Protein AF-A0A932PSM6-F1 (afdb_monomer)

Foldseek 3Di:
DPDPDDDPVNVVVCVVPDDDDDAQADFLLQLQCQLVVHDSPDPVSVVVVVVVCVVPVDRCCLLEPDDLVVCVPVPDVSSSLLSVCRRVVVWDWACDDDPGHIDTGSDDDDPDDDPDDPPDDD

Secondary structure (DSSP, 8-state):
--SS---HHHHHHGGGS-PPPP-----HHHHHHHHHT--TTSHHHHHHHHHHHHHHS-HHHHHHTS-HHHHBTTB-HHHHHHHHHHHHT--EEEPP-TTPPPEEESS---------------

Sequence (122 aa):
DALADRSVEQAAKASGVTRPPFKKLVQLSQIISEAFGKGEASQFVKDRYHKIIADFGNEYALLVDTPLKELEGRLDPRIVEGLRRVREGTIHIEPGYDGEYGNVSVFVAAPASAPAAQIRLF

Solvent-accessible surface area (backbone atoms only — not comparable to full-atom values): 7829 Å² total; per-residue (Å²): 143,80,89,79,77,74,50,74,68,57,55,56,65,48,67,81,50,87,74,80,85,87,82,69,81,76,59,68,41,52,40,46,9,65,58,69,75,49,58,54,89,34,67,70,29,48,56,52,45,53,50,50,31,70,76,66,70,43,67,65,46,61,58,72,68,56,59,67,75,74,38,57,88,76,48,59,69,57,45,53,50,36,44,49,30,37,65,72,60,70,44,50,70,48,81,48,58,99,90,45,80,49,52,75,35,74,65,83,71,73,83,74,75,75,82,78,76,81,77,86,77,132

Radius of gyration: 19.62 Å; Cα contacts (8 Å, |Δi|>4): 96; chains: 1; bounding box: 52×36×62 Å

Mean predicted aligned error: 9.97 Å

Structure (mmCIF, N/CA/C/O backbone):
data_AF-A0A932PSM6-F1
#
_entry.id   AF-A0A932PSM6-F1
#
loop_
_atom_site.group_PDB
_atom_site.id
_atom_site.type_symbol
_atom_site.label_atom_id
_atom_site.label_alt_id
_atom_site.label_comp_id
_atom_site.label_asym_id
_atom_site.label_entity_id
_atom_site.label_seq_id
_atom_site.pdbx_PDB_ins_code
_atom_site.Cartn_x
_atom_site.Cartn_y
_atom_site.Cartn_z
_atom_site.occupancy
_atom_site.B_iso_or_equiv
_atom_site.auth_seq_id
_atom_site.auth_comp_id
_atom_site.auth_asym_id
_atom_site.auth_atom_id
_atom_site.pdbx_PDB_model_num
ATOM 1 N N . ASP A 1 1 ? 34.017 -15.825 -2.832 1.00 52.78 1 ASP A N 1
ATOM 2 C CA . ASP A 1 1 ? 33.821 -14.384 -3.098 1.00 52.78 1 ASP A CA 1
ATOM 3 C C . ASP A 1 1 ? 33.634 -13.998 -4.570 1.00 52.78 1 ASP A C 1
ATOM 5 O O . ASP A 1 1 ? 34.141 -12.970 -4.974 1.00 52.78 1 ASP A O 1
ATOM 9 N N . ALA A 1 2 ? 32.880 -14.738 -5.400 1.00 57.62 2 ALA A N 1
ATOM 10 C CA . ALA A 1 2 ? 32.722 -14.351 -6.818 1.00 57.62 2 ALA A CA 1
ATOM 11 C C . ALA A 1 2 ? 31.361 -14.732 -7.438 1.00 57.62 2 ALA A C 1
ATOM 13 O O . ALA A 1 2 ? 31.299 -15.134 -8.595 1.00 57.62 2 ALA A O 1
ATOM 14 N N . LEU A 1 3 ? 30.264 -14.659 -6.671 1.00 55.03 3 LEU A N 1
ATOM 15 C CA . LEU A 1 3 ? 28.919 -14.990 -7.184 1.00 55.03 3 LEU A CA 1
ATOM 16 C C . LEU A 1 3 ? 28.075 -13.768 -7.597 1.00 55.03 3 LEU A C 1
ATOM 18 O O . LEU A 1 3 ? 27.045 -13.957 -8.237 1.00 55.03 3 LEU A O 1
ATOM 22 N N . ALA A 1 4 ? 28.478 -12.541 -7.244 1.00 68.94 4 ALA A N 1
ATOM 23 C CA . ALA A 1 4 ? 27.641 -11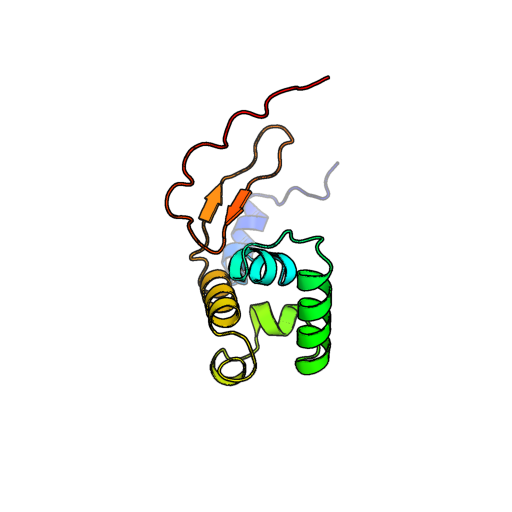.344 -7.414 1.00 68.94 4 ALA A CA 1
ATOM 24 C C . ALA A 1 4 ? 28.156 -10.329 -8.453 1.00 68.94 4 ALA A C 1
ATOM 26 O O . ALA A 1 4 ? 27.380 -9.491 -8.917 1.00 68.94 4 ALA A O 1
ATOM 27 N N . ASP A 1 5 ? 29.422 -10.413 -8.867 1.00 76.00 5 ASP A N 1
ATOM 28 C CA . ASP A 1 5 ? 30.004 -9.440 -9.791 1.00 76.00 5 ASP A CA 1
ATOM 29 C C . ASP A 1 5 ? 29.780 -9.858 -11.244 1.00 76.00 5 ASP A C 1
ATOM 31 O O . ASP A 1 5 ? 30.454 -10.733 -11.788 1.00 76.00 5 ASP A O 1
ATOM 35 N N . ARG A 1 6 ? 28.828 -9.194 -11.905 1.00 70.50 6 ARG A N 1
ATOM 36 C CA . ARG A 1 6 ? 28.734 -9.228 -13.369 1.00 70.50 6 ARG A CA 1
ATOM 37 C C . ARG A 1 6 ? 29.890 -8.412 -13.953 1.00 70.50 6 ARG A C 1
ATOM 39 O O . ARG A 1 6 ? 30.063 -7.248 -13.588 1.00 70.50 6 ARG A O 1
ATOM 46 N N . SER A 1 7 ? 30.656 -8.974 -14.886 1.00 78.94 7 SER A N 1
ATOM 47 C CA . SER A 1 7 ? 31.690 -8.189 -15.570 1.00 78.94 7 SER A CA 1
ATOM 48 C C . SER A 1 7 ? 31.054 -7.108 -16.454 1.00 78.94 7 SER A C 1
ATOM 50 O O . SER A 1 7 ? 29.913 -7.237 -16.911 1.00 78.94 7 SER A O 1
ATOM 52 N N . VAL A 1 8 ? 31.790 -6.027 -16.720 1.00 69.75 8 VAL A N 1
ATOM 53 C CA . VAL A 1 8 ? 31.321 -4.919 -17.573 1.00 69.75 8 VAL A CA 1
ATOM 54 C C . VAL A 1 8 ? 30.946 -5.426 -18.976 1.00 69.75 8 VAL A C 1
ATOM 56 O O . VAL A 1 8 ? 29.938 -5.003 -19.539 1.00 69.75 8 VAL A O 1
ATOM 59 N N . GLU A 1 9 ? 31.674 -6.418 -19.498 1.00 68.56 9 GLU A N 1
ATOM 60 C CA . GLU A 1 9 ? 31.348 -7.100 -20.758 1.00 68.56 9 GLU A CA 1
ATOM 61 C C . GLU A 1 9 ? 30.065 -7.941 -20.689 1.00 68.56 9 GLU A C 1
ATOM 63 O O . GLU A 1 9 ? 29.288 -7.957 -21.643 1.00 68.56 9 GLU A O 1
ATOM 68 N N . GLN A 1 10 ? 29.808 -8.638 -19.578 1.00 69.12 10 GLN A N 1
ATOM 69 C CA . GLN A 1 10 ? 28.575 -9.413 -19.389 1.00 69.12 10 GLN A CA 1
ATOM 70 C C . GLN A 1 10 ? 27.354 -8.493 -19.246 1.00 69.12 10 GLN A C 1
ATOM 72 O O . GLN A 1 10 ? 26.293 -8.768 -19.809 1.00 69.12 10 GLN A O 1
ATOM 77 N N . ALA A 1 11 ? 27.513 -7.364 -18.548 1.00 66.44 11 ALA A N 1
ATOM 78 C CA . ALA A 1 11 ? 26.500 -6.318 -18.453 1.00 66.44 11 ALA A CA 1
ATOM 79 C C . ALA A 1 11 ? 26.190 -5.686 -19.819 1.00 66.44 11 ALA A C 1
ATOM 81 O O . ALA A 1 11 ? 25.022 -5.430 -20.116 1.00 66.44 11 ALA A O 1
ATOM 82 N N . ALA A 1 12 ? 27.219 -5.475 -20.645 1.00 65.00 12 ALA A N 1
ATOM 83 C CA . ALA A 1 12 ? 27.086 -4.968 -22.005 1.00 65.00 12 ALA A CA 1
ATOM 84 C C . ALA A 1 12 ? 26.447 -6.000 -22.951 1.00 65.00 12 ALA A C 1
ATOM 86 O O . ALA A 1 12 ? 25.563 -5.638 -23.720 1.00 65.00 12 ALA A O 1
ATOM 87 N N . LYS A 1 13 ? 26.776 -7.296 -22.858 1.00 63.72 13 LYS A N 1
ATOM 88 C CA . LYS A 1 13 ? 26.096 -8.353 -23.641 1.00 63.72 13 LYS A CA 1
ATOM 89 C C . LYS A 1 13 ? 24.608 -8.490 -23.298 1.00 63.72 13 LYS A C 1
ATOM 91 O O . LYS A 1 13 ? 23.803 -8.752 -24.185 1.00 63.72 13 LYS A O 1
ATOM 96 N N . ALA A 1 14 ? 24.225 -8.248 -22.044 1.00 60.53 14 ALA A N 1
ATOM 97 C CA . ALA A 1 14 ? 22.824 -8.223 -21.620 1.00 60.53 14 ALA A CA 1
ATOM 98 C C . ALA A 1 14 ? 22.054 -6.968 -22.081 1.00 60.53 14 ALA A C 1
ATOM 100 O O . ALA A 1 14 ? 20.832 -6.939 -21.968 1.00 60.53 14 ALA A O 1
ATOM 101 N N . SER A 1 15 ? 22.731 -5.936 -22.599 1.00 57.25 15 SER A N 1
ATOM 102 C CA . SER A 1 15 ? 22.086 -4.684 -23.029 1.00 57.25 15 SER A CA 1
ATOM 103 C C . SER A 1 15 ? 21.229 -4.823 -24.298 1.00 57.25 15 SER A C 1
ATOM 105 O O . SER A 1 15 ? 20.384 -3.970 -24.548 1.00 57.25 15 SER A O 1
ATOM 107 N N . GLY A 1 16 ? 21.389 -5.921 -25.051 1.00 59.22 16 GLY A N 1
ATOM 108 C CA . GLY A 1 16 ? 20.505 -6.301 -26.162 1.00 59.22 16 GLY A CA 1
ATOM 109 C C . GLY A 1 16 ? 19.233 -7.049 -25.735 1.00 59.22 16 GLY A C 1
ATOM 110 O O . GLY A 1 16 ? 18.369 -7.306 -26.568 1.00 59.22 16 GLY A O 1
ATOM 111 N N . VAL A 1 17 ? 19.102 -7.401 -24.449 1.00 68.38 17 VAL A N 1
ATOM 112 C CA . VAL A 1 17 ? 17.897 -8.010 -23.871 1.00 68.38 17 VAL A CA 1
ATOM 113 C C . VAL A 1 17 ? 17.074 -6.904 -23.218 1.00 68.38 17 VAL A C 1
ATOM 115 O O . VAL A 1 17 ? 17.552 -6.217 -22.314 1.00 68.38 17 VAL A O 1
ATOM 118 N N . THR A 1 18 ? 15.824 -6.724 -23.652 1.00 80.56 18 THR A N 1
ATOM 119 C CA . THR A 1 18 ? 14.894 -5.785 -23.012 1.00 80.56 18 THR A CA 1
ATOM 120 C C . THR A 1 18 ? 14.708 -6.181 -21.549 1.00 80.56 18 THR A C 1
ATOM 122 O O . THR A 1 18 ? 14.116 -7.213 -21.237 1.00 80.56 18 THR A O 1
ATOM 125 N N . ARG A 1 19 ? 15.245 -5.368 -20.635 1.00 79.56 19 ARG A N 1
ATOM 126 C CA . ARG A 1 19 ? 15.110 -5.595 -19.196 1.00 79.56 19 ARG A CA 1
ATOM 127 C C . ARG A 1 19 ? 13.636 -5.451 -18.793 1.00 79.56 19 ARG A C 1
ATOM 129 O O . ARG A 1 19 ? 13.035 -4.432 -19.139 1.00 79.56 19 ARG A O 1
ATOM 136 N N . PRO A 1 20 ? 13.066 -6.402 -18.030 1.00 84.12 20 PRO A N 1
ATOM 137 C CA . PRO A 1 20 ? 11.727 -6.242 -17.482 1.00 84.12 20 PRO A CA 1
ATOM 138 C C . PRO A 1 20 ? 11.615 -4.958 -16.645 1.00 84.12 20 PRO A C 1
ATOM 140 O O . PRO A 1 20 ? 12.564 -4.605 -15.936 1.00 84.12 20 PRO A O 1
ATOM 143 N N . PRO A 1 21 ? 10.477 -4.249 -16.702 1.00 87.00 21 PRO A N 1
ATOM 144 C CA . PRO A 1 21 ? 10.279 -3.047 -15.907 1.00 87.00 21 PRO A CA 1
ATOM 145 C C . PRO A 1 21 ? 10.259 -3.372 -14.408 1.00 87.00 21 PRO A C 1
ATOM 147 O O . PRO A 1 21 ? 9.748 -4.408 -13.983 1.00 87.00 21 PRO A O 1
ATOM 150 N N . PHE A 1 22 ? 10.787 -2.456 -13.599 1.00 89.62 22 PHE A N 1
ATOM 151 C CA . PHE A 1 22 ? 10.720 -2.530 -12.140 1.00 89.62 22 PHE A CA 1
ATOM 152 C C . PHE A 1 22 ? 9.438 -1.858 -11.632 1.00 89.62 22 PHE A C 1
ATOM 154 O O . PHE A 1 22 ? 9.114 -0.751 -12.065 1.00 89.62 22 PHE A O 1
ATOM 161 N N . LYS A 1 23 ? 8.725 -2.503 -10.700 1.00 89.56 23 LYS A N 1
ATOM 162 C CA . LYS A 1 23 ? 7.503 -1.970 -10.076 1.00 89.56 23 LYS A CA 1
ATOM 163 C C . LYS A 1 23 ? 7.767 -1.648 -8.604 1.00 89.56 23 LYS A C 1
ATOM 165 O O . LYS A 1 23 ? 8.226 -2.511 -7.861 1.00 89.56 23 LYS A O 1
ATOM 170 N N . LYS A 1 24 ? 7.460 -0.415 -8.187 1.00 90.94 24 LYS A N 1
ATOM 171 C CA . LYS A 1 24 ? 7.490 0.012 -6.778 1.00 90.94 24 LYS A CA 1
ATOM 172 C C . LYS A 1 24 ? 6.141 -0.321 -6.152 1.00 90.94 24 LYS A C 1
ATOM 174 O O . LYS A 1 24 ? 5.137 0.241 -6.571 1.00 90.94 24 LYS A O 1
ATOM 179 N N . LEU A 1 25 ? 6.115 -1.233 -5.188 1.00 94.00 25 LEU A N 1
ATOM 180 C CA . LEU A 1 25 ? 4.889 -1.662 -4.516 1.00 94.00 25 LEU A CA 1
ATOM 181 C C . LEU A 1 25 ? 4.959 -1.335 -3.024 1.00 94.00 25 LEU A C 1
ATOM 183 O O . LEU A 1 25 ? 6.043 -1.241 -2.452 1.00 94.00 25 LEU A O 1
ATOM 187 N N . VAL A 1 26 ? 3.787 -1.192 -2.415 1.00 94.38 26 VAL A N 1
ATOM 188 C CA . VAL A 1 26 ? 3.585 -1.078 -0.965 1.00 94.38 26 VAL A CA 1
ATOM 189 C C . VAL A 1 26 ? 2.550 -2.112 -0.542 1.00 94.38 26 VAL A C 1
ATOM 191 O O . VAL A 1 26 ? 1.788 -2.596 -1.382 1.00 94.38 26 VAL A O 1
ATOM 194 N N . GLN A 1 27 ? 2.513 -2.434 0.747 1.00 95.62 27 GLN A N 1
ATOM 195 C CA . GLN A 1 27 ? 1.555 -3.399 1.279 1.00 95.62 27 GLN A CA 1
ATOM 196 C C . GLN A 1 27 ? 0.125 -2.849 1.190 1.00 95.62 27 GLN A C 1
ATOM 198 O O . GLN A 1 27 ? -0.131 -1.668 1.442 1.00 95.62 27 GLN A O 1
ATOM 203 N N . LEU A 1 28 ? -0.842 -3.712 0.886 1.00 97.12 28 LEU A N 1
ATOM 204 C CA . LEU A 1 28 ? -2.259 -3.351 0.878 1.00 97.12 28 LEU A CA 1
ATOM 205 C C . LEU A 1 28 ? -2.726 -2.893 2.269 1.00 97.12 28 LEU A C 1
ATOM 207 O O . LEU A 1 28 ? -3.534 -1.969 2.362 1.00 97.12 28 LEU A O 1
ATOM 211 N N . SER A 1 29 ? -2.194 -3.484 3.344 1.00 97.25 29 SER A N 1
ATOM 212 C CA . SER A 1 29 ? -2.411 -3.028 4.724 1.00 97.25 29 SER A CA 1
ATOM 213 C C . SER A 1 29 ? -2.043 -1.558 4.899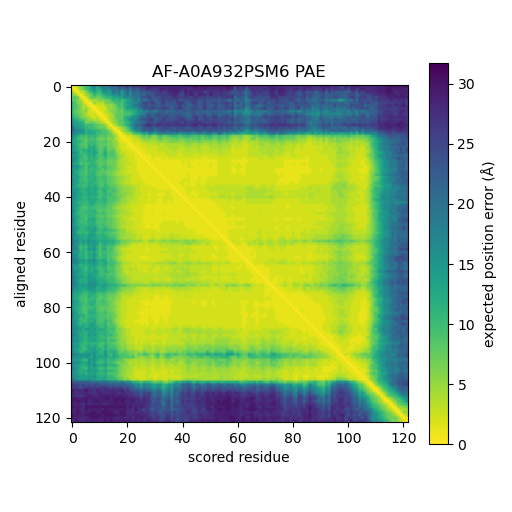 1.00 97.25 29 SER A C 1
ATOM 215 O O . SER A 1 29 ? -2.848 -0.804 5.441 1.00 97.25 29 SER A O 1
ATOM 217 N N . GLN A 1 30 ? -0.892 -1.131 4.377 1.00 96.31 30 GLN A N 1
ATOM 218 C CA . GLN A 1 30 ? -0.438 0.257 4.416 1.00 96.31 30 GLN A CA 1
ATOM 219 C C . GLN A 1 30 ? -1.383 1.185 3.637 1.00 96.31 30 GLN A C 1
ATOM 221 O O . GLN A 1 30 ? -1.793 2.222 4.157 1.00 96.31 30 GLN A O 1
ATOM 226 N N . ILE A 1 31 ? -1.825 0.783 2.439 1.00 96.94 31 ILE A N 1
ATOM 227 C CA . ILE A 1 31 ? -2.806 1.556 1.653 1.00 96.94 31 ILE A CA 1
ATOM 228 C C . ILE A 1 31 ? -4.109 1.746 2.441 1.00 96.94 31 ILE A C 1
ATOM 230 O O . ILE A 1 31 ? -4.632 2.858 2.516 1.00 96.94 31 ILE A O 1
ATOM 234 N N . ILE A 1 32 ? -4.633 0.678 3.050 1.00 97.62 32 ILE A N 1
ATOM 235 C CA . ILE A 1 32 ? -5.843 0.732 3.886 1.00 97.62 32 ILE A CA 1
ATOM 236 C C . ILE A 1 32 ? -5.595 1.625 5.110 1.00 97.62 32 ILE A C 1
ATOM 238 O O . ILE A 1 32 ? -6.427 2.465 5.449 1.00 97.62 32 ILE A O 1
ATOM 242 N N . SER A 1 33 ? -4.449 1.460 5.765 1.00 97.44 33 SER A N 1
ATOM 243 C CA . SER A 1 33 ? -4.037 2.225 6.939 1.00 97.44 33 SER A CA 1
ATOM 244 C C . SER A 1 33 ? -4.094 3.727 6.669 1.00 97.44 33 SER A C 1
ATOM 246 O O . SER A 1 33 ? -4.786 4.453 7.386 1.00 97.44 33 SER A O 1
ATOM 248 N N . GLU A 1 34 ? -3.440 4.185 5.600 1.00 96.12 34 GLU A N 1
ATOM 249 C CA 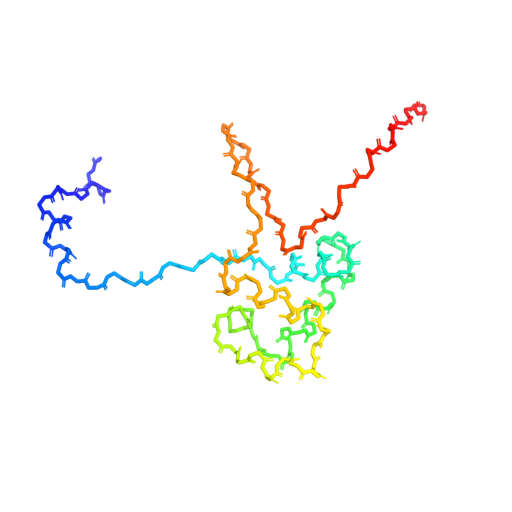. GLU A 1 34 ? -3.410 5.599 5.233 1.00 96.12 34 GLU A CA 1
ATOM 250 C C . GLU A 1 34 ? -4.754 6.099 4.683 1.00 96.12 34 GLU A C 1
ATOM 252 O O . GLU A 1 34 ? -5.145 7.239 4.947 1.00 96.12 34 GLU A O 1
ATOM 257 N N . ALA A 1 35 ? -5.506 5.253 3.969 1.00 96.00 35 ALA A N 1
ATOM 258 C CA . ALA A 1 35 ? -6.837 5.609 3.481 1.00 96.00 35 ALA A CA 1
ATOM 259 C C . ALA A 1 35 ? -7.795 5.959 4.634 1.00 96.00 35 ALA A C 1
ATOM 261 O O . ALA A 1 35 ? -8.587 6.895 4.520 1.00 96.00 35 ALA A O 1
ATOM 262 N N . PHE A 1 36 ? -7.702 5.253 5.764 1.00 95.75 36 PHE A N 1
ATOM 263 C CA . PHE A 1 36 ? -8.594 5.459 6.912 1.00 95.75 36 PHE A CA 1
ATOM 264 C C . PHE A 1 36 ? -7.949 6.182 8.101 1.00 95.75 36 PHE A C 1
ATOM 266 O O . PHE A 1 36 ? -8.618 6.370 9.121 1.00 95.75 36 PHE A O 1
ATOM 273 N N . GLY A 1 37 ? -6.676 6.579 8.006 1.00 95.06 37 GLY A N 1
ATOM 274 C CA . GLY A 1 37 ? -5.944 7.203 9.114 1.00 95.06 37 GLY A CA 1
ATOM 275 C C . GLY A 1 37 ? -5.898 6.315 10.363 1.00 95.06 37 GLY A C 1
ATOM 276 O O . GLY A 1 37 ? -6.058 6.794 11.486 1.00 95.06 37 GLY A O 1
ATOM 277 N N . LYS A 1 38 ? -5.772 5.000 10.170 1.00 95.94 38 LYS A N 1
ATOM 278 C CA . LYS A 1 38 ? -5.626 4.012 11.250 1.00 95.94 38 LYS A CA 1
ATOM 279 C C . LYS A 1 38 ? -4.193 3.505 11.274 1.00 95.94 38 LYS A C 1
ATOM 281 O O . LYS A 1 38 ? -3.463 3.712 10.3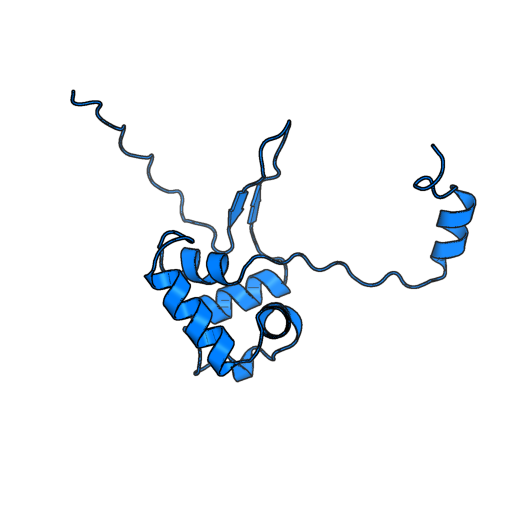15 1.00 95.94 38 LYS A O 1
ATOM 286 N N . GLY A 1 39 ? -3.793 2.859 12.366 1.00 94.38 39 GLY A N 1
ATOM 287 C CA . GLY A 1 39 ? -2.499 2.179 12.429 1.00 94.38 39 GLY A CA 1
ATOM 288 C C . GLY A 1 39 ? -2.525 0.881 11.626 1.00 94.38 39 GLY A C 1
ATOM 289 O O . GLY A 1 39 ? -3.526 0.159 11.667 1.00 94.38 39 GLY A O 1
ATOM 290 N N . GLU A 1 40 ? -1.427 0.557 10.949 1.00 94.12 40 GLU A N 1
ATOM 291 C CA . GLU A 1 40 ? -1.346 -0.605 10.054 1.00 94.12 40 GLU A CA 1
ATOM 292 C C . GLU A 1 40 ? -1.608 -1.924 10.798 1.00 94.12 40 GLU A C 1
ATOM 294 O O . GLU A 1 40 ? -2.335 -2.791 10.322 1.00 94.12 40 GLU A O 1
ATOM 299 N N . ALA A 1 41 ? -1.114 -2.034 12.034 1.00 94.56 41 ALA A N 1
ATOM 300 C CA . ALA A 1 41 ? -1.315 -3.202 12.891 1.00 94.56 41 ALA A CA 1
ATOM 301 C C . ALA A 1 41 ? -2.709 -3.281 13.550 1.00 94.56 41 ALA A C 1
ATOM 303 O O . ALA A 1 41 ? -2.983 -4.229 14.297 1.00 94.56 41 ALA A O 1
ATOM 304 N N . SER A 1 42 ? -3.587 -2.298 13.321 1.00 98.00 42 SER A N 1
ATOM 305 C CA . SER A 1 42 ? -4.903 -2.242 13.963 1.00 98.00 42 SER A CA 1
ATOM 306 C C . SER A 1 42 ? -5.830 -3.361 13.486 1.00 98.00 42 SER A C 1
ATOM 308 O O . SER A 1 42 ? -5.775 -3.792 12.334 1.00 98.00 42 SER A O 1
ATOM 310 N N . GLN A 1 43 ? -6.739 -3.796 14.365 1.00 97.94 43 GLN A N 1
ATOM 311 C CA . GLN A 1 43 ? -7.738 -4.809 14.014 1.00 97.94 43 GLN A CA 1
ATOM 312 C C . GLN A 1 43 ? -8.606 -4.363 12.828 1.00 97.94 43 GLN A C 1
ATOM 314 O O . GLN A 1 43 ? -8.867 -5.151 11.929 1.00 97.94 43 GLN A O 1
ATOM 319 N N . PHE A 1 44 ? -8.951 -3.073 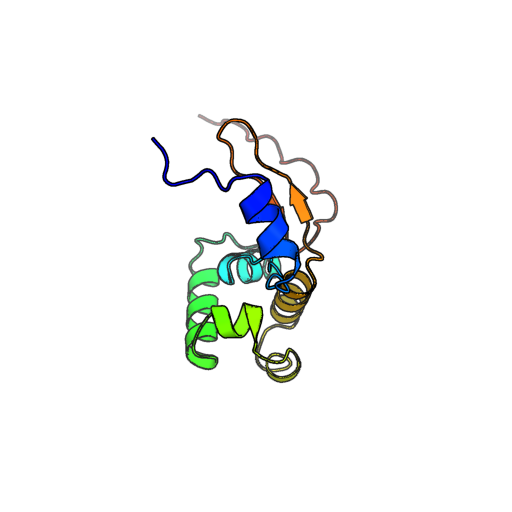12.767 1.00 97.88 44 PHE A N 1
ATOM 320 C CA . PHE A 1 44 ? -9.701 -2.488 11.655 1.00 97.88 44 PHE A CA 1
ATOM 321 C C . PHE A 1 44 ? -9.022 -2.718 10.294 1.00 97.88 44 PHE A C 1
ATOM 323 O O . PHE A 1 44 ? -9.680 -3.119 9.332 1.00 97.88 44 PHE A O 1
ATOM 330 N N . VAL A 1 45 ? -7.710 -2.465 10.209 1.00 98.19 45 VAL A N 1
ATOM 331 C CA . VAL A 1 45 ? -6.945 -2.661 8.969 1.00 98.19 45 VAL A CA 1
ATOM 332 C C . VAL A 1 45 ? -6.873 -4.146 8.625 1.00 98.19 45 VAL A C 1
ATOM 334 O O . VAL A 1 45 ? -7.134 -4.506 7.480 1.00 98.19 45 VAL A O 1
ATOM 337 N N . LYS A 1 46 ? -6.612 -5.010 9.614 1.00 98.12 46 LYS A N 1
ATOM 338 C CA . LYS A 1 46 ? -6.555 -6.471 9.431 1.00 98.12 46 LYS A CA 1
ATOM 339 C C . LYS A 1 46 ? -7.871 -7.049 8.913 1.00 98.12 46 LYS A C 1
ATOM 341 O O . LYS A 1 46 ? -7.861 -7.816 7.956 1.00 98.12 46 LYS A O 1
ATOM 346 N N . ASP A 1 47 ? -8.999 -6.657 9.498 1.00 98.12 47 ASP A N 1
ATOM 347 C CA . ASP A 1 47 ? -10.319 -7.146 9.087 1.00 98.12 47 ASP A CA 1
ATOM 348 C C . ASP A 1 47 ? -10.634 -6.739 7.648 1.00 98.12 47 ASP A C 1
ATOM 350 O O . ASP A 1 47 ? -11.103 -7.548 6.843 1.00 98.12 47 ASP A O 1
ATOM 354 N N . ARG A 1 48 ? -10.334 -5.483 7.294 1.00 97.69 48 ARG A N 1
ATOM 355 C CA . ARG A 1 48 ? -10.531 -4.996 5.929 1.00 97.69 48 ARG A CA 1
ATOM 356 C C . ARG A 1 48 ? -9.596 -5.694 4.949 1.00 97.69 48 ARG A C 1
ATOM 358 O O . ARG A 1 48 ? -10.055 -6.077 3.878 1.00 97.69 48 ARG A O 1
ATOM 365 N N . TYR A 1 49 ? -8.330 -5.868 5.315 1.00 98.06 49 TYR A N 1
ATOM 366 C CA . TYR A 1 49 ? -7.351 -6.598 4.519 1.00 98.06 49 TYR A CA 1
ATOM 367 C C . TYR A 1 49 ? -7.859 -8.009 4.214 1.00 98.06 49 TYR A C 1
ATOM 369 O O . TYR A 1 49 ? -8.040 -8.348 3.049 1.00 98.06 49 TYR A O 1
ATOM 377 N N . HIS A 1 50 ? -8.205 -8.793 5.240 1.00 97.56 50 HIS A N 1
ATOM 378 C CA . HIS A 1 50 ? -8.694 -10.159 5.050 1.00 97.56 50 HIS A CA 1
ATOM 379 C C . HIS A 1 50 ? -9.971 -10.219 4.214 1.00 97.56 50 HIS A C 1
ATOM 381 O O . HIS A 1 50 ? -10.088 -11.097 3.363 1.00 97.56 50 HIS A O 1
ATOM 387 N N . LYS A 1 51 ? -10.903 -9.276 4.401 1.00 96.88 51 LYS A N 1
ATOM 388 C CA . LYS A 1 51 ? -12.109 -9.199 3.570 1.00 96.88 51 LYS A CA 1
ATOM 389 C C . LYS A 1 51 ? -11.767 -8.977 2.096 1.00 96.88 51 LYS A C 1
ATOM 391 O O . LYS A 1 51 ? -12.283 -9.679 1.237 1.00 96.88 51 LYS A O 1
ATOM 396 N N . ILE A 1 52 ? -10.878 -8.029 1.808 1.00 96.56 52 ILE A N 1
ATOM 397 C CA . ILE A 1 52 ? -10.456 -7.733 0.436 1.00 96.56 52 ILE A CA 1
ATOM 398 C C . ILE A 1 52 ? -9.751 -8.948 -0.183 1.00 96.56 52 ILE A C 1
ATOM 400 O O . ILE A 1 52 ? -10.045 -9.319 -1.314 1.00 96.56 52 ILE A O 1
ATOM 404 N N . ILE A 1 53 ? -8.867 -9.615 0.560 1.00 96.62 53 ILE A N 1
ATOM 405 C CA . ILE A 1 53 ? -8.200 -10.826 0.072 1.00 96.62 53 ILE A CA 1
ATOM 406 C C . ILE A 1 53 ? -9.201 -11.960 -0.172 1.00 96.62 53 ILE A C 1
ATOM 408 O O . ILE A 1 53 ? -9.099 -12.636 -1.189 1.00 96.62 53 ILE A O 1
ATOM 412 N N . ALA A 1 54 ? -10.206 -12.139 0.685 1.00 96.00 54 ALA A N 1
ATOM 413 C CA . ALA A 1 54 ? -11.255 -13.131 0.459 1.00 96.00 54 ALA A CA 1
ATOM 414 C C . ALA A 1 54 ? -12.084 -12.836 -0.808 1.00 96.00 54 ALA A C 1
ATOM 416 O O . ALA A 1 54 ? -12.416 -13.756 -1.551 1.00 96.00 54 ALA A O 1
ATOM 417 N N . ASP A 1 55 ? -12.374 -11.560 -1.082 1.00 93.12 55 ASP A N 1
ATOM 418 C CA . ASP A 1 55 ? -13.216 -11.133 -2.207 1.00 93.12 55 ASP A CA 1
ATOM 419 C C . ASP A 1 55 ? -12.492 -11.133 -3.571 1.00 93.12 55 ASP A C 1
ATOM 421 O O . ASP A 1 55 ? -13.149 -11.214 -4.617 1.00 93.12 55 ASP A O 1
ATOM 425 N N . PHE A 1 56 ? -11.159 -10.997 -3.573 1.00 92.62 56 PHE A N 1
ATOM 426 C CA . PHE A 1 56 ? -10.334 -10.812 -4.781 1.00 92.62 56 PHE A CA 1
ATOM 427 C C . PHE A 1 56 ? -9.185 -11.830 -4.925 1.00 92.62 56 PHE A C 1
ATOM 429 O O . PHE A 1 56 ? -8.469 -11.826 -5.925 1.00 92.62 56 PHE A O 1
ATOM 436 N N . GLY A 1 57 ? -9.007 -12.726 -3.955 1.00 91.81 57 GLY A N 1
ATOM 437 C CA . GLY A 1 57 ? -8.074 -13.851 -3.993 1.00 91.81 57 GLY A CA 1
ATOM 438 C C . GLY A 1 57 ? -6.701 -13.560 -3.388 1.00 91.81 57 GLY A C 1
ATOM 439 O O . GLY A 1 57 ? -6.297 -14.241 -2.448 1.00 91.81 57 GLY A O 1
ATOM 440 N N . ASN A 1 58 ? -5.946 -12.597 -3.928 1.00 93.81 58 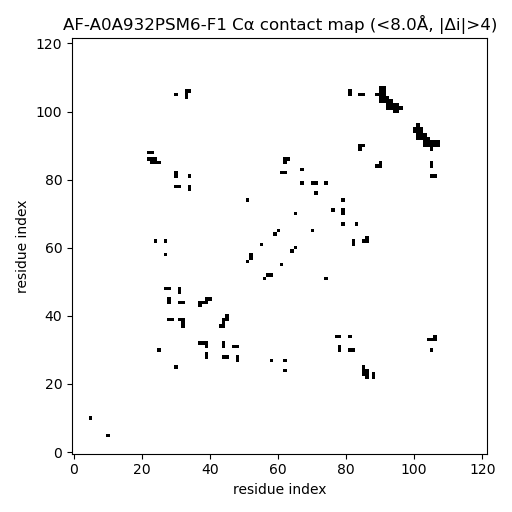ASN A N 1
ATOM 441 C CA . ASN A 1 58 ? -4.608 -12.283 -3.414 1.00 93.81 58 ASN A CA 1
ATOM 442 C C . ASN A 1 58 ? -4.197 -10.816 -3.609 1.00 93.81 58 A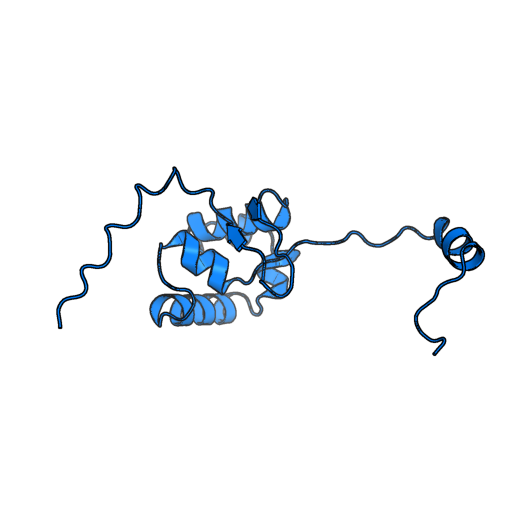SN A C 1
ATOM 444 O O . ASN A 1 58 ? -4.691 -10.109 -4.485 1.00 93.81 58 ASN A O 1
ATOM 448 N N . GLU A 1 59 ? -3.245 -10.383 -2.785 1.00 95.75 59 GLU A N 1
ATOM 449 C CA . GLU A 1 59 ? -2.757 -9.005 -2.743 1.00 95.75 59 GLU A CA 1
ATOM 450 C C . GLU A 1 59 ? -1.974 -8.611 -3.997 1.00 95.75 59 GLU A C 1
ATOM 452 O O . GLU A 1 59 ? -2.137 -7.506 -4.508 1.00 95.75 59 GLU A O 1
ATOM 457 N N . TYR A 1 60 ? -1.140 -9.514 -4.516 1.00 95.19 60 TYR A N 1
ATOM 458 C CA . TYR A 1 60 ? -0.306 -9.230 -5.680 1.00 95.19 60 TYR A CA 1
ATOM 459 C C . TYR A 1 60 ? -1.161 -8.874 -6.900 1.00 95.19 60 TYR A C 1
ATOM 461 O O . TYR A 1 60 ? -0.929 -7.848 -7.536 1.00 95.19 60 TYR A O 1
ATOM 469 N N . ALA A 1 61 ? -2.198 -9.665 -7.180 1.00 93.69 61 ALA A N 1
ATOM 470 C CA . ALA A 1 61 ? -3.130 -9.404 -8.269 1.00 93.69 61 ALA A CA 1
ATOM 471 C C . ALA A 1 61 ? -3.776 -8.018 -8.116 1.00 93.69 61 ALA A C 1
ATOM 473 O O . ALA A 1 61 ? -3.774 -7.229 -9.061 1.00 93.69 61 ALA A O 1
ATOM 474 N N . LEU A 1 62 ? -4.219 -7.670 -6.904 1.00 94.75 62 LEU A N 1
ATOM 475 C CA . LEU A 1 62 ? -4.784 -6.354 -6.600 1.00 94.75 62 LEU A CA 1
ATOM 476 C C . LEU A 1 62 ? -3.791 -5.205 -6.763 1.00 94.75 62 LEU A C 1
ATOM 478 O O . LEU A 1 62 ? -4.192 -4.112 -7.153 1.00 94.75 62 LEU A O 1
ATOM 482 N N . LEU A 1 63 ? -2.509 -5.411 -6.485 1.00 95.75 63 LEU A N 1
ATOM 483 C CA . LEU A 1 63 ? -1.492 -4.377 -6.654 1.00 95.75 63 LEU A CA 1
ATOM 484 C C . LEU A 1 63 ? -1.033 -4.243 -8.108 1.00 95.75 63 LEU A C 1
ATOM 486 O O . LEU A 1 63 ? -0.649 -3.147 -8.508 1.00 95.75 63 LEU A O 1
ATOM 490 N N . VAL A 1 64 ? -1.099 -5.310 -8.907 1.00 93.69 64 VAL A N 1
ATOM 491 C CA . VAL A 1 64 ? -0.378 -5.388 -10.186 1.00 93.69 64 VAL A CA 1
ATOM 492 C C . VAL A 1 64 ? -1.290 -5.532 -11.406 1.00 93.69 64 VAL A C 1
ATOM 494 O O . VAL A 1 64 ? -1.079 -4.807 -12.379 1.00 93.69 64 VAL A O 1
ATOM 497 N N . ASP A 1 65 ? -2.287 -6.417 -11.355 1.00 91.50 65 ASP A N 1
ATOM 498 C CA . ASP A 1 65 ? -2.964 -6.934 -12.555 1.00 91.50 65 ASP A CA 1
ATOM 499 C C . ASP A 1 65 ? -4.463 -6.601 -12.610 1.00 91.50 65 ASP A C 1
ATOM 501 O O . ASP A 1 65 ? -4.994 -6.332 -13.686 1.00 91.50 65 ASP A O 1
ATOM 505 N N . THR A 1 66 ? -5.163 -6.581 -11.470 1.00 94.00 66 THR A N 1
ATOM 506 C CA . THR A 1 66 ? -6.625 -6.410 -11.433 1.00 94.00 66 THR A CA 1
ATOM 507 C C . THR A 1 66 ? -7.034 -5.047 -12.001 1.00 94.00 66 THR A C 1
ATOM 509 O O . THR A 1 66 ? -6.564 -4.029 -11.490 1.00 94.00 66 THR A O 1
ATOM 512 N N . PRO A 1 67 ? -7.908 -4.949 -13.013 1.00 94.69 67 PRO A N 1
ATOM 513 C CA . PRO A 1 67 ? -8.325 -3.659 -13.563 1.00 94.69 67 PRO A CA 1
ATOM 514 C C . PRO A 1 67 ? -8.967 -2.751 -12.503 1.00 94.69 67 PRO A C 1
ATOM 516 O O . PRO A 1 67 ? -9.824 -3.197 -11.745 1.00 94.69 67 PRO A O 1
ATOM 519 N N . LEU A 1 68 ? -8.609 -1.459 -12.469 1.00 94.06 68 LEU A N 1
ATOM 520 C CA . LEU A 1 68 ? -9.150 -0.516 -11.469 1.00 94.06 68 LEU A CA 1
ATOM 521 C C . LEU A 1 68 ? -10.684 -0.442 -11.505 1.00 94.06 68 LEU A C 1
ATOM 523 O O . LEU A 1 68 ? -11.320 -0.386 -10.459 1.00 94.06 68 LEU A O 1
ATOM 527 N N . LYS A 1 69 ? -11.278 -0.557 -12.696 1.00 93.81 69 LYS A N 1
ATOM 528 C CA . LYS A 1 69 ? -12.731 -0.576 -12.905 1.00 93.81 69 LYS A CA 1
ATOM 529 C C . LYS A 1 69 ? -13.447 -1.733 -12.191 1.00 93.81 69 LYS A C 1
ATOM 531 O O . LYS A 1 69 ? -14.611 -1.599 -11.843 1.00 93.81 69 LYS A O 1
ATOM 536 N N . GLU A 1 70 ? -12.778 -2.867 -11.976 1.00 92.00 70 GLU A N 1
ATOM 537 C CA . GLU A 1 70 ? -13.355 -3.989 -11.215 1.00 92.00 70 GLU A CA 1
ATOM 538 C C . GLU A 1 70 ? -13.332 -3.740 -9.702 1.00 92.00 70 GLU A C 1
ATOM 540 O O . GLU A 1 70 ? -14.089 -4.357 -8.948 1.00 92.00 70 GLU A O 1
ATOM 545 N N . LEU A 1 71 ? -12.453 -2.843 -9.255 1.00 93.38 71 LEU A N 1
ATOM 546 C CA . LEU A 1 71 ? -12.335 -2.430 -7.861 1.00 93.38 71 LEU A CA 1
ATOM 547 C C . LEU A 1 71 ? -13.335 -1.319 -7.532 1.00 93.38 71 LEU A C 1
ATOM 549 O O . LEU A 1 71 ? -13.868 -1.270 -6.421 1.00 93.38 71 LEU A O 1
ATOM 553 N N . GLU A 1 72 ? -13.607 -0.447 -8.505 1.00 92.31 72 GLU A N 1
ATOM 554 C CA . GLU A 1 72 ? -14.626 0.596 -8.425 1.00 92.31 72 GLU A CA 1
ATOM 555 C C . GLU A 1 72 ? -16.002 -0.011 -8.090 1.00 92.31 72 GLU A C 1
ATOM 557 O O . GLU A 1 72 ? -16.498 -0.916 -8.755 1.00 92.31 72 GLU A O 1
ATOM 562 N N . GLY A 1 73 ? -16.616 0.462 -7.001 1.00 87.88 73 GLY A N 1
ATOM 563 C CA . GLY A 1 73 ? -17.923 -0.010 -6.521 1.00 87.88 73 GLY A CA 1
ATOM 564 C C . GLY A 1 73 ? -17.887 -1.238 -5.602 1.00 87.88 73 GLY A C 1
ATOM 565 O O . GLY A 1 73 ? -18.866 -1.487 -4.900 1.00 87.88 73 GLY A O 1
ATOM 566 N N . ARG A 1 74 ? -16.768 -1.973 -5.540 1.00 92.81 74 ARG A N 1
ATOM 567 C CA . ARG A 1 74 ? -16.561 -3.080 -4.583 1.00 92.81 74 ARG A CA 1
ATOM 568 C C . ARG A 1 74 ? -15.659 -2.688 -3.418 1.00 92.81 74 ARG A C 1
ATOM 570 O O . ARG A 1 74 ? -15.843 -3.177 -2.304 1.00 92.81 74 ARG A O 1
ATOM 577 N N . LEU A 1 75 ? -14.689 -1.813 -3.673 1.00 95.31 75 LEU A N 1
ATOM 578 C CA . LEU A 1 75 ? -13.789 -1.259 -2.669 1.00 95.31 75 LEU A CA 1
ATOM 579 C C . LEU A 1 75 ? -14.133 0.193 -2.351 1.00 95.31 75 LEU A C 1
ATOM 581 O O . LEU A 1 75 ? -14.801 0.892 -3.112 1.00 95.31 75 LEU A O 1
ATOM 585 N N . ASP A 1 76 ? -13.637 0.643 -1.201 1.00 96.00 76 ASP A N 1
ATOM 586 C CA . ASP A 1 76 ? -13.703 2.049 -0.830 1.00 96.00 76 ASP A CA 1
ATOM 587 C C . ASP A 1 76 ? -12.942 2.900 -1.867 1.00 96.00 76 ASP A C 1
ATOM 589 O O . ASP A 1 76 ? -11.802 2.548 -2.199 1.00 96.00 76 ASP A O 1
ATOM 593 N N . PRO A 1 77 ? -13.517 4.015 -2.361 1.00 96.50 77 PRO A N 1
ATOM 594 C CA . PRO A 1 77 ? -12.884 4.854 -3.379 1.00 96.50 77 PRO A CA 1
ATOM 595 C C . PRO A 1 77 ? -11.467 5.300 -3.013 1.00 96.50 77 PRO A C 1
ATOM 597 O O . PRO A 1 77 ? -10.605 5.419 -3.882 1.00 96.50 77 PRO A O 1
ATOM 600 N N . ARG A 1 78 ? -11.190 5.505 -1.721 1.00 96.44 78 ARG A N 1
ATOM 601 C CA . ARG A 1 78 ? -9.871 5.927 -1.257 1.00 96.44 78 ARG A CA 1
ATOM 602 C C . ARG A 1 78 ? -8.848 4.795 -1.327 1.00 96.44 78 ARG A C 1
ATOM 604 O O . ARG A 1 78 ? -7.693 5.060 -1.636 1.00 96.44 78 ARG A O 1
ATOM 611 N N . ILE A 1 79 ? -9.260 3.541 -1.123 1.00 96.81 79 ILE A N 1
ATOM 612 C CA . ILE A 1 79 ? -8.388 2.375 -1.348 1.00 96.81 79 ILE A CA 1
ATOM 613 C C . ILE A 1 79 ? -8.075 2.237 -2.843 1.00 96.81 79 ILE A C 1
ATOM 615 O O . ILE A 1 79 ? -6.918 2.028 -3.199 1.00 96.81 79 ILE A O 1
ATOM 619 N N . VAL A 1 80 ? -9.082 2.388 -3.714 1.00 97.12 80 VAL A N 1
ATOM 620 C CA . VAL A 1 80 ? -8.900 2.316 -5.177 1.00 97.12 80 VAL A CA 1
ATOM 621 C C . VAL A 1 80 ? -7.916 3.385 -5.654 1.00 97.12 80 VAL A C 1
ATOM 623 O O . VAL A 1 80 ? -6.994 3.082 -6.409 1.00 97.12 80 VAL A O 1
ATOM 626 N N . GLU A 1 81 ? -8.050 4.612 -5.152 1.00 96.56 81 GLU A N 1
ATOM 627 C CA . GLU A 1 81 ? -7.107 5.696 -5.435 1.00 96.56 81 GLU A CA 1
ATOM 628 C C . GLU A 1 81 ? -5.690 5.378 -4.935 1.00 96.56 81 GLU A C 1
ATOM 630 O O . GLU A 1 81 ? -4.715 5.618 -5.644 1.00 96.56 81 GLU A O 1
ATOM 635 N N . GLY A 1 82 ? -5.556 4.794 -3.742 1.00 96.31 82 GLY A N 1
ATOM 636 C CA . GLY A 1 82 ? -4.261 4.349 -3.230 1.00 96.31 82 GLY A CA 1
ATOM 637 C C . GLY A 1 82 ? -3.601 3.300 -4.131 1.00 96.31 82 GLY A C 1
ATOM 638 O O . GLY A 1 82 ? -2.432 3.441 -4.487 1.00 96.31 82 GLY A O 1
ATOM 639 N N . LEU A 1 83 ? -4.362 2.298 -4.584 1.00 96.50 83 LEU A N 1
ATOM 640 C CA . LEU A 1 83 ? -3.887 1.285 -5.535 1.00 96.50 83 LEU A CA 1
ATOM 641 C C . LEU A 1 83 ? -3.455 1.908 -6.867 1.00 96.50 83 LEU A C 1
ATOM 643 O O . LEU A 1 83 ? -2.407 1.548 -7.407 1.00 96.50 83 LEU A O 1
ATOM 647 N N . ARG A 1 84 ? -4.225 2.875 -7.379 1.00 96.44 84 ARG A N 1
ATOM 648 C CA . ARG A 1 84 ? -3.886 3.621 -8.596 1.00 96.44 84 ARG A CA 1
ATOM 649 C C . ARG A 1 84 ? -2.542 4.343 -8.453 1.00 96.44 84 ARG A C 1
ATOM 651 O O . ARG A 1 84 ? -1.662 4.147 -9.287 1.00 96.44 84 ARG A O 1
ATOM 658 N N . ARG A 1 85 ? -2.343 5.104 -7.371 1.00 95.62 85 ARG A N 1
ATOM 659 C CA . ARG A 1 85 ? -1.090 5.845 -7.113 1.00 95.62 85 ARG A CA 1
ATOM 660 C C . ARG A 1 85 ? 0.129 4.942 -7.023 1.00 95.62 85 ARG A C 1
ATOM 662 O O . ARG A 1 85 ? 1.189 5.285 -7.539 1.00 95.62 85 ARG A O 1
ATOM 669 N N . VAL A 1 86 ? -0.016 3.789 -6.375 1.00 95.38 86 VAL A N 1
ATOM 670 C CA . VAL A 1 86 ? 1.066 2.806 -6.241 1.00 95.38 86 VAL A CA 1
ATOM 671 C C . VAL A 1 86 ? 1.451 2.249 -7.608 1.00 95.38 86 VAL A C 1
ATOM 673 O O . VAL A 1 86 ? 2.631 2.228 -7.949 1.00 95.38 86 VAL A O 1
ATOM 676 N N . ARG A 1 87 ? 0.465 1.883 -8.433 1.00 94.94 87 ARG A N 1
ATOM 677 C CA . ARG A 1 87 ? 0.694 1.376 -9.796 1.00 94.94 87 ARG A CA 1
ATOM 678 C C . ARG A 1 87 ? 1.342 2.397 -10.720 1.00 94.94 87 ARG A C 1
ATOM 680 O O . ARG A 1 87 ? 2.168 2.029 -11.549 1.00 94.94 87 ARG A O 1
ATOM 687 N N . GLU A 1 88 ? 0.975 3.663 -10.571 1.00 94.38 88 GLU A N 1
ATOM 688 C CA . GLU A 1 88 ? 1.547 4.770 -11.340 1.00 94.38 88 GLU A CA 1
ATOM 689 C C . GLU A 1 88 ? 2.883 5.270 -10.768 1.00 94.38 88 GLU A C 1
ATOM 691 O O . GLU A 1 88 ? 3.585 6.045 -11.413 1.00 94.38 88 GLU A O 1
ATOM 696 N N . GLY A 1 89 ? 3.261 4.830 -9.563 1.00 92.38 89 GLY A N 1
ATOM 697 C CA . GLY A 1 89 ? 4.479 5.267 -8.887 1.00 92.38 89 GLY A CA 1
ATOM 698 C C . GLY A 1 89 ? 4.434 6.714 -8.387 1.00 92.38 89 GLY A C 1
ATOM 699 O O . GLY A 1 89 ? 5.488 7.291 -8.126 1.00 92.38 89 GLY A O 1
ATOM 700 N N . THR A 1 90 ? 3.245 7.301 -8.223 1.00 92.75 90 THR A N 1
ATOM 701 C CA . THR A 1 90 ? 3.043 8.688 -7.760 1.00 92.75 90 THR A CA 1
ATOM 702 C C . THR A 1 90 ? 2.974 8.800 -6.232 1.00 92.75 90 THR A C 1
ATOM 704 O O . THR A 1 90 ? 2.304 9.684 -5.697 1.00 92.75 90 THR A O 1
ATOM 707 N N . ILE A 1 91 ? 3.606 7.868 -5.523 1.00 93.62 91 ILE A N 1
ATOM 708 C CA . ILE A 1 91 ? 3.696 7.849 -4.059 1.00 93.62 91 ILE A CA 1
ATOM 709 C C . ILE A 1 91 ? 4.928 8.626 -3.590 1.00 93.62 91 ILE A C 1
ATOM 711 O O . ILE A 1 91 ? 5.921 8.731 -4.315 1.00 93.62 91 ILE A O 1
ATOM 715 N N . HIS A 1 92 ? 4.873 9.161 -2.374 1.00 92.88 92 HIS A N 1
ATOM 716 C CA . HIS A 1 92 ? 6.006 9.848 -1.771 1.00 92.88 92 HIS A CA 1
ATOM 717 C C . HIS A 1 92 ? 6.890 8.846 -1.027 1.00 92.88 92 HIS A C 1
ATOM 719 O O . HIS A 1 92 ? 6.387 7.999 -0.292 1.00 92.88 92 HIS A O 1
ATOM 725 N N . ILE A 1 93 ? 8.200 8.925 -1.249 1.00 91.62 93 ILE A N 1
ATOM 726 C CA . ILE A 1 93 ? 9.186 8.036 -0.635 1.00 91.62 93 ILE A CA 1
ATOM 727 C C . ILE A 1 93 ? 10.308 8.911 -0.088 1.00 91.62 93 ILE A C 1
ATOM 729 O O . ILE A 1 93 ? 11.052 9.519 -0.859 1.00 91.62 93 ILE A O 1
ATOM 733 N N . GLU A 1 94 ? 10.433 8.937 1.230 1.00 92.75 94 GLU A N 1
ATOM 734 C CA . GLU A 1 94 ? 11.593 9.460 1.935 1.00 92.75 94 GLU A CA 1
ATOM 735 C C . GLU A 1 94 ? 12.601 8.313 2.081 1.00 92.75 94 GLU A C 1
ATOM 737 O O . GLU A 1 94 ? 12.281 7.286 2.688 1.00 92.75 94 GLU A O 1
ATOM 742 N N . PRO A 1 95 ? 13.796 8.410 1.480 1.00 92.81 95 PRO A N 1
ATOM 743 C CA . PRO A 1 95 ? 14.776 7.338 1.554 1.00 92.81 95 PRO A CA 1
ATOM 744 C C . PRO A 1 95 ? 15.301 7.177 2.983 1.00 92.81 95 PRO A C 1
ATOM 746 O O . PRO A 1 95 ? 15.534 8.157 3.685 1.00 92.81 95 PRO A O 1
ATOM 749 N N . GLY A 1 96 ? 15.518 5.928 3.389 1.00 92.94 96 GLY A N 1
ATOM 750 C CA . GLY A 1 96 ? 16.225 5.614 4.629 1.00 92.94 96 GLY A CA 1
ATOM 751 C C . GLY A 1 96 ? 17.734 5.803 4.479 1.00 92.94 96 GLY A C 1
ATOM 752 O O . GLY A 1 96 ? 18.253 5.854 3.359 1.00 92.94 96 GLY A O 1
ATOM 753 N N . TYR A 1 97 ? 18.442 5.879 5.602 1.00 94.56 97 TYR A N 1
ATOM 754 C CA . TYR A 1 97 ? 19.898 6.023 5.662 1.00 94.56 97 TYR A CA 1
ATOM 755 C C . TYR A 1 97 ? 20.460 5.277 6.881 1.00 94.56 97 TYR A C 1
ATOM 757 O O . TYR A 1 97 ? 19.753 5.064 7.857 1.00 94.56 97 TYR A O 1
ATOM 765 N N . ASP A 1 98 ? 21.722 4.843 6.807 1.00 93.75 98 ASP A N 1
ATOM 766 C CA . ASP A 1 98 ? 22.531 4.333 7.932 1.00 93.75 98 ASP A CA 1
ATOM 767 C C . ASP A 1 98 ? 21.850 3.328 8.888 1.00 93.75 98 ASP A C 1
ATOM 769 O O . ASP A 1 98 ? 22.094 3.317 10.092 1.00 93.75 98 ASP A O 1
ATOM 773 N N . GLY A 1 99 ? 21.023 2.431 8.341 1.00 93.25 99 GLY A N 1
ATOM 774 C CA . GLY A 1 99 ? 20.318 1.395 9.108 1.00 93.25 99 GLY A CA 1
ATOM 775 C C . GLY A 1 99 ? 18.884 1.753 9.506 1.00 93.25 99 GLY A C 1
ATOM 776 O O . GLY A 1 99 ? 18.182 0.907 10.058 1.00 93.25 99 GLY A O 1
ATOM 777 N N . GLU A 1 100 ? 18.418 2.955 9.176 1.00 93.44 100 GLU A N 1
ATOM 778 C CA . GLU A 1 100 ? 17.024 3.370 9.304 1.00 93.44 100 GLU A CA 1
ATOM 779 C C . GLU A 1 100 ? 16.247 3.086 8.010 1.00 93.44 100 GLU A C 1
ATOM 781 O O . GLU A 1 100 ? 16.726 3.317 6.896 1.00 93.44 100 GLU A O 1
ATOM 786 N N . TYR A 1 101 ? 15.023 2.570 8.153 1.00 88.62 101 TYR A N 1
ATOM 787 C CA . TYR A 1 101 ? 14.118 2.383 7.020 1.00 88.62 101 TYR A CA 1
ATOM 788 C C . TYR A 1 101 ? 13.577 3.730 6.537 1.00 88.62 101 TYR A C 1
ATOM 790 O O . TYR A 1 101 ? 13.280 4.615 7.334 1.00 88.62 101 TYR A O 1
ATOM 798 N N . GLY A 1 102 ? 13.406 3.857 5.221 1.00 89.88 102 GLY A N 1
ATOM 799 C CA . GLY A 1 102 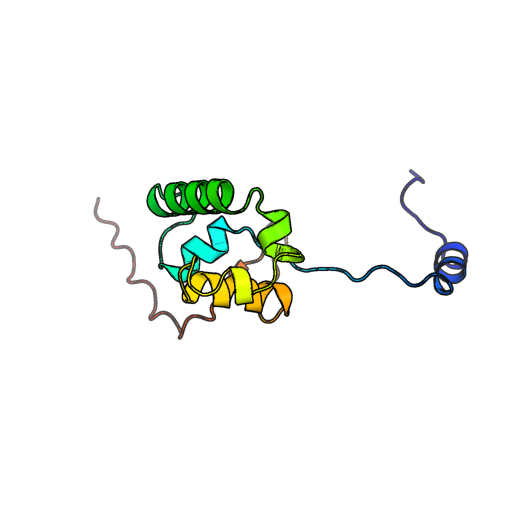? 12.732 5.009 4.630 1.00 89.88 102 GLY A CA 1
ATOM 800 C C . GLY A 1 102 ? 11.242 5.044 4.957 1.00 89.88 102 GLY A C 1
ATOM 801 O O . GLY A 1 102 ? 10.641 4.020 5.291 1.00 89.88 102 GLY A O 1
ATOM 802 N N . ASN A 1 103 ? 10.637 6.218 4.813 1.00 90.38 103 ASN A N 1
ATOM 803 C CA . ASN A 1 103 ? 9.203 6.405 4.978 1.00 90.38 103 ASN A CA 1
ATOM 804 C C . ASN A 1 103 ? 8.516 6.417 3.609 1.00 90.38 103 ASN A C 1
ATOM 806 O O . ASN A 1 103 ? 8.994 7.032 2.658 1.00 90.38 103 ASN A O 1
ATOM 810 N N . VAL A 1 104 ? 7.384 5.730 3.497 1.00 91.62 104 VAL A N 1
ATOM 811 C CA . 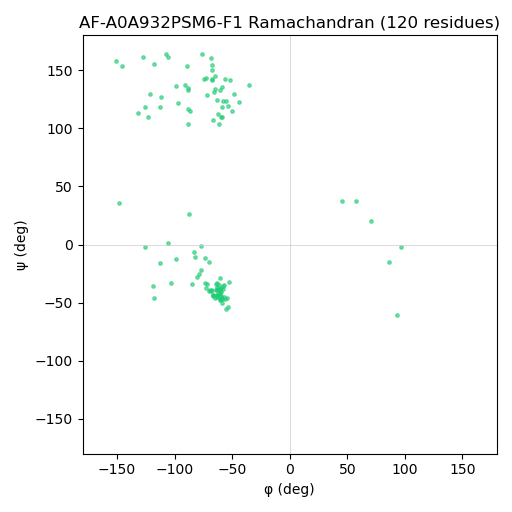VAL A 1 104 ? 6.569 5.729 2.284 1.00 91.62 104 VAL A CA 1
ATOM 812 C C . VAL A 1 104 ? 5.187 6.240 2.643 1.00 91.62 104 VAL A C 1
ATOM 814 O O . VAL A 1 104 ? 4.570 5.752 3.582 1.00 91.62 104 VAL A O 1
ATOM 817 N N . SER A 1 105 ? 4.699 7.212 1.880 1.00 93.50 105 SER A N 1
ATOM 818 C CA . SER A 1 105 ? 3.356 7.767 2.029 1.00 93.50 105 SER A CA 1
ATOM 819 C C . SER A 1 105 ? 2.617 7.693 0.696 1.00 93.50 105 SER A C 1
ATOM 821 O O . SER A 1 105 ? 3.015 8.296 -0.307 1.00 93.50 105 SER A O 1
ATOM 823 N N . VAL A 1 106 ? 1.517 6.945 0.679 1.00 93.50 106 VAL A N 1
ATOM 824 C CA . VAL A 1 106 ? 0.610 6.802 -0.469 1.00 93.50 106 VAL A CA 1
ATOM 825 C C . VAL A 1 106 ? -0.209 8.079 -0.669 1.00 93.50 106 VAL A C 1
ATOM 827 O O . VAL A 1 106 ? -0.451 8.521 -1.801 1.00 93.50 106 VAL A O 1
ATOM 830 N N . PHE A 1 107 ? -0.606 8.714 0.432 1.00 91.50 107 PHE A N 1
ATOM 831 C CA . PHE A 1 107 ? -1.288 10.000 0.421 1.00 91.50 107 PHE A CA 1
ATOM 832 C C . PHE A 1 107 ? -0.379 11.055 1.038 1.00 91.50 107 PHE A C 1
ATOM 834 O O . PHE A 1 107 ? -0.029 10.979 2.210 1.00 91.50 107 PHE A O 1
ATOM 841 N N . VAL A 1 108 ? -0.014 12.070 0.254 1.00 77.25 108 VAL A N 1
ATOM 842 C CA . VAL A 1 108 ? 0.691 13.236 0.792 1.00 77.25 108 VAL A CA 1
ATOM 843 C C . VAL A 1 108 ? -0.234 13.901 1.808 1.00 77.25 108 VAL A C 1
ATOM 845 O O . VAL A 1 108 ? -1.301 14.407 1.448 1.00 77.25 108 VAL A O 1
ATOM 848 N N . ALA A 1 109 ? 0.143 13.856 3.083 1.00 55.62 109 ALA A N 1
ATOM 849 C CA . ALA A 1 109 ? -0.542 14.610 4.114 1.00 55.62 109 ALA A CA 1
ATOM 850 C C . ALA A 1 109 ? -0.349 16.106 3.825 1.00 55.62 109 ALA A C 1
ATOM 852 O O . ALA A 1 109 ? 0.768 16.557 3.569 1.00 55.62 109 ALA A O 1
ATOM 853 N N . ALA A 1 110 ? -1.422 16.898 3.905 1.00 42.62 110 ALA A N 1
ATOM 854 C CA . ALA A 1 110 ? -1.249 18.311 4.237 1.00 42.62 110 ALA A CA 1
ATOM 855 C C . ALA A 1 110 ? -0.394 18.378 5.519 1.00 42.62 110 ALA A C 1
ATOM 857 O O . ALA A 1 110 ? -0.573 17.498 6.368 1.00 42.62 110 ALA A O 1
ATOM 858 N N . PRO A 1 111 ? 0.539 19.340 5.660 1.00 36.22 111 PRO A N 1
ATOM 859 C CA . PRO A 1 111 ? 1.511 19.331 6.748 1.00 36.22 111 PRO A CA 1
ATOM 860 C C . PRO A 1 111 ? 0.786 19.139 8.077 1.00 36.22 111 PRO A C 1
ATOM 862 O O . PRO A 1 111 ? -0.037 19.967 8.473 1.00 36.22 111 PRO A O 1
ATOM 865 N N . ALA A 1 112 ? 1.055 18.007 8.728 1.00 46.34 112 ALA A N 1
ATOM 866 C CA . ALA A 1 112 ? 0.543 17.732 10.053 1.00 46.34 112 ALA A CA 1
ATOM 867 C C . ALA A 1 112 ? 1.045 18.857 10.961 1.00 46.34 112 ALA A C 1
ATOM 869 O O . ALA A 1 112 ? 2.253 19.061 11.097 1.00 46.34 112 ALA A O 1
ATOM 870 N N . SER A 1 113 ? 0.124 19.624 11.548 1.00 41.44 113 SER A N 1
ATOM 871 C CA . SER A 1 113 ? 0.454 20.516 12.655 1.00 41.44 113 SER A CA 1
ATOM 872 C C . SER A 1 113 ? 1.261 19.718 13.676 1.00 41.44 113 SER A C 1
ATOM 874 O O . SER A 1 113 ? 0.850 18.609 14.022 1.00 41.44 113 SER A O 1
ATOM 876 N N . ALA A 1 114 ? 2.402 20.273 14.090 1.00 35.31 114 ALA A N 1
ATOM 877 C CA . ALA A 1 114 ? 3.393 19.655 14.964 1.00 35.31 114 ALA A CA 1
ATOM 878 C C . ALA A 1 114 ? 2.769 18.743 16.041 1.00 35.31 114 ALA A C 1
ATOM 880 O O . ALA A 1 114 ? 1.764 19.131 16.649 1.00 35.31 114 ALA A O 1
ATOM 881 N N . PRO A 1 115 ? 3.346 17.556 16.314 1.00 41.78 115 PRO A N 1
ATOM 882 C CA . PRO A 1 115 ? 2.834 16.695 17.368 1.00 41.78 115 PRO A CA 1
ATOM 883 C C . PRO A 1 115 ? 2.849 17.470 18.688 1.00 41.78 115 PRO A C 1
ATOM 885 O O . PRO A 1 115 ? 3.883 18.001 19.098 1.00 41.78 115 PRO A O 1
ATOM 888 N N . ALA A 1 116 ? 1.682 17.564 19.330 1.00 47.69 116 ALA A N 1
ATOM 889 C CA . ALA A 1 116 ? 1.561 18.128 20.663 1.00 47.69 116 ALA A CA 1
ATOM 890 C C . ALA A 1 116 ? 2.539 17.383 21.575 1.00 47.69 116 ALA A C 1
ATOM 892 O O . ALA A 1 116 ? 2.469 16.159 21.700 1.00 47.69 116 ALA A O 1
ATOM 893 N N . ALA A 1 117 ? 3.482 18.139 22.138 1.00 42.78 117 ALA A N 1
ATOM 894 C CA . ALA A 1 117 ? 4.520 17.644 23.020 1.00 42.78 117 ALA A CA 1
ATOM 895 C C . ALA A 1 117 ? 3.924 16.658 24.028 1.00 42.78 117 ALA A C 1
ATOM 897 O O . ALA A 1 117 ? 2.990 16.985 24.763 1.00 42.78 117 ALA A O 1
ATOM 898 N N . GLN A 1 118 ? 4.460 15.442 24.041 1.00 54.41 118 GLN A N 1
ATOM 899 C CA . GLN A 1 118 ? 4.114 14.446 25.034 1.00 54.41 118 GLN A CA 1
ATOM 900 C C . GLN A 1 118 ? 4.503 14.995 26.408 1.00 54.41 118 GLN A C 1
ATOM 902 O O . GLN A 1 118 ? 5.679 15.051 26.766 1.00 54.41 118 GLN A O 1
ATOM 907 N N . ILE A 1 119 ? 3.504 15.441 27.167 1.00 52.09 119 ILE A N 1
ATOM 908 C CA . ILE A 1 119 ? 3.672 15.793 28.570 1.00 52.09 119 ILE A CA 1
ATOM 909 C C . ILE A 1 119 ? 3.990 14.483 29.286 1.00 52.09 119 ILE A C 1
ATOM 911 O O . ILE A 1 119 ? 3.128 13.620 29.445 1.00 52.09 119 ILE A O 1
ATOM 915 N N . ARG A 1 120 ? 5.251 14.321 29.693 1.00 47.69 120 ARG A N 1
ATOM 916 C CA . ARG A 1 120 ? 5.613 13.358 30.731 1.00 47.69 120 ARG A CA 1
ATOM 917 C C . ARG A 1 120 ? 4.843 13.744 31.987 1.00 47.69 120 ARG A C 1
ATOM 919 O O . ARG A 1 120 ? 5.138 14.777 32.585 1.00 47.69 120 ARG A O 1
ATOM 926 N N . LEU A 1 121 ? 3.866 12.931 32.367 1.00 46.59 121 LEU A N 1
ATOM 927 C CA . LEU A 1 121 ? 3.260 13.002 33.683 1.00 46.59 121 LEU A CA 1
ATOM 928 C C . LEU A 1 121 ? 3.411 11.633 34.352 1.00 46.59 121 LEU A C 1
ATOM 930 O O . LEU A 1 121 ? 2.755 10.675 33.948 1.00 46.59 121 LEU A O 1
ATOM 934 N N . PHE A 1 122 ? 4.282 11.649 35.367 1.00 61.47 122 PHE A N 1
ATOM 935 C CA . PHE A 1 122 ? 4.756 10.574 36.249 1.00 61.47 122 PHE A CA 1
ATOM 936 C C . PHE A 1 122 ? 5.791 9.609 35.659 1.00 61.47 122 PHE A C 1
ATOM 938 O O . PHE A 1 122 ? 5.528 8.963 34.623 1.00 61.47 122 PHE A O 1
#

pLDDT: mean 84.44, std 17.5, range [35.31, 98.19]

Nearest PDB structures (foldseek):
  5zb8-assembly1_A  TM=8.757E-01  e=2.544E-06  Pyrococcus furiosus
  7k33-assembly1_A  TM=8.691E-01  e=7.028E-05  Pyrococcus furiosus